Protein AF-K2BBX0-F1 (afdb_monomer)

Mean predicted aligned error: 6.24 Å

Solvent-accessible surface area (backbone atoms only — not comparable to full-atom values): 7833 Å² total; per-residue (Å²): 140,84,58,55,90,45,33,71,73,39,64,83,57,74,28,40,65,48,81,42,72,44,52,68,73,42,95,39,39,56,61,24,49,56,32,44,59,75,15,49,71,32,81,96,73,51,47,75,46,78,45,60,67,46,52,83,41,69,59,58,52,54,49,72,69,35,91,86,54,83,86,83,87,71,35,58,70,79,49,45,95,81,47,59,67,70,54,55,52,50,51,43,74,74,28,55,89,35,70,65,22,40,24,75,41,50,47,37,70,60,79,83,56,95,83,54,97,68,46,73,57,62,52,62,74,68,61,130

Secondary structure (DSSP, 8-state):
---TT-GGGGSS--BSEEEEESGGG-TTHHHHHHHHHHHB-SSSS-EEEEE----S-HHHHHHHHSTT-------GGGGGGGS-HHHHHHHHHHHTTSHHHHHHTT-------TT-SS-HHHHHHT--

Radius of gyration: 17.96 Å; Cα contacts (8 Å, |Δi|>4): 142; chains: 1; bounding box: 51×32×44 Å

Foldseek 3Di:
DDALQCLCVLPPAADLEEEAEALVPRPNSVSNVVSVVVRNDDDDHRYYHYHHLAEQDPVVVVLVPDPPHDDDFDFQVNCVVVDDPVVVVVCCVVCNLHPCCCRRGVSDYDNDDDPDPDDPSNVVVVDD

Nearest PDB structures (foldseek):
  3cpe-assembly1_A  TM=7.284E-01  e=2.919E-03  Tequatrovirus T4
  2o0k-assembly1_A  TM=6.325E-01  e=7.170E-03  Tequatrovirus T4
  1hmp-assembly1_B-2  TM=2.944E-01  e=2.035E+00  Homo sapiens
  4joq-assembly1_B  TM=2.546E-01  e=2.314E+00  Cereibacter sphaeroides ATCC 17025
  3ua3-assembly1_B  TM=3.259E-01  e=8.908E+00  Caenorhabditis elegans

pLDDT: mean 90.41, std 9.85, range [47.88, 97.94]

Structure (mmCIF, N/CA/C/O backbone):
data_AF-K2BBX0-F1
#
_entry.id   AF-K2BBX0-F1
#
loop_
_atom_site.group_PDB
_atom_site.id
_atom_site.type_symbol
_atom_site.label_atom_id
_atom_site.label_alt_id
_atom_site.label_comp_id
_atom_site.label_asym_id
_atom_site.label_entity_id
_atom_site.label_seq_id
_atom_site.pdbx_PDB_ins_code
_atom_site.Cartn_x
_atom_site.Cartn_y
_atom_site.Cartn_z
_atom_site.occupancy
_atom_site.B_iso_or_equiv
_atom_site.auth_seq_id
_atom_site.auth_comp_id
_atom_site.auth_asym_id
_atom_site.auth_atom_id
_atom_site.pdbx_PDB_model_num
ATOM 1 N N . MET A 1 1 ? 17.642 0.415 -1.419 1.00 73.06 1 MET A N 1
ATOM 2 C CA . MET A 1 1 ? 16.447 0.986 -0.759 1.00 73.06 1 MET A CA 1
ATOM 3 C C . MET A 1 1 ? 16.282 2.418 -1.255 1.00 73.06 1 MET A C 1
ATOM 5 O O . MET A 1 1 ? 17.257 3.157 -1.208 1.00 73.06 1 MET A O 1
ATOM 9 N N . PHE A 1 2 ? 15.110 2.777 -1.786 1.00 84.06 2 PHE A N 1
ATOM 10 C CA . PHE A 1 2 ? 14.798 4.110 -2.327 1.00 84.06 2 PHE A CA 1
ATOM 11 C C . PHE A 1 2 ? 13.649 4.732 -1.532 1.00 84.06 2 PHE A C 1
ATOM 13 O O . PHE A 1 2 ? 12.814 4.008 -0.998 1.00 84.06 2 PHE A O 1
ATOM 20 N N . SER A 1 3 ? 13.606 6.063 -1.445 1.00 83.06 3 SER A N 1
ATOM 21 C CA . SER A 1 3 ? 12.559 6.777 -0.706 1.00 83.06 3 SER A CA 1
ATOM 22 C C . SER A 1 3 ? 11.543 7.405 -1.651 1.00 83.06 3 SER A C 1
ATOM 24 O O . SER A 1 3 ? 11.904 8.186 -2.534 1.00 83.06 3 SER A O 1
ATOM 26 N N . ALA A 1 4 ? 10.260 7.162 -1.386 1.00 79.19 4 ALA A N 1
ATOM 27 C CA . ALA A 1 4 ? 9.141 7.772 -2.104 1.00 79.19 4 ALA A CA 1
ATOM 28 C C . ALA A 1 4 ? 9.073 9.309 -1.981 1.00 79.19 4 ALA A C 1
ATOM 30 O O . ALA A 1 4 ? 8.386 9.975 -2.755 1.00 79.19 4 ALA A O 1
ATOM 31 N N . HIS A 1 5 ? 9.811 9.902 -1.036 1.00 80.62 5 HIS A N 1
ATOM 32 C CA . HIS A 1 5 ? 9.898 11.357 -0.867 1.00 80.62 5 HIS A CA 1
ATOM 33 C C . HIS A 1 5 ? 10.655 12.041 -2.013 1.00 80.62 5 HIS A C 1
ATOM 35 O O . HIS A 1 5 ? 10.391 13.212 -2.326 1.00 80.62 5 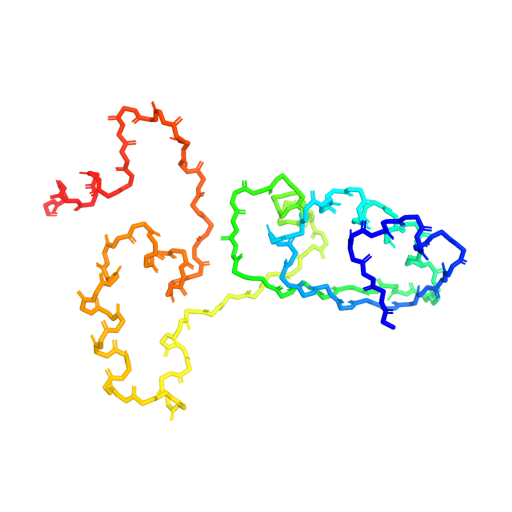HIS A O 1
ATOM 41 N N . ASN A 1 6 ? 11.567 11.305 -2.660 1.00 88.12 6 ASN A N 1
ATOM 42 C CA . ASN A 1 6 ? 12.341 11.766 -3.804 1.00 88.12 6 ASN A CA 1
ATOM 43 C C . ASN A 1 6 ? 12.119 10.859 -5.031 1.00 88.12 6 ASN A C 1
ATOM 45 O O . ASN A 1 6 ? 12.993 10.053 -5.360 1.00 88.12 6 ASN A O 1
ATOM 49 N N . PRO A 1 7 ? 10.995 11.021 -5.759 1.00 87.88 7 PRO A N 1
ATOM 50 C CA . PRO A 1 7 ? 10.717 10.260 -6.979 1.00 87.88 7 PRO A CA 1
ATOM 51 C C . PRO A 1 7 ? 11.830 10.339 -8.029 1.00 87.88 7 PRO A C 1
ATOM 53 O O . PRO A 1 7 ? 12.057 9.388 -8.767 1.00 87.88 7 PRO A O 1
ATOM 56 N N . ALA A 1 8 ? 12.562 11.457 -8.090 1.00 88.50 8 ALA A N 1
ATOM 57 C CA . ALA A 1 8 ? 13.642 11.632 -9.056 1.00 88.50 8 ALA A CA 1
ATOM 58 C C . ALA A 1 8 ? 14.812 10.665 -8.818 1.00 88.50 8 ALA A C 1
ATOM 60 O O . ALA A 1 8 ? 15.530 10.359 -9.762 1.00 88.50 8 ALA A O 1
ATOM 61 N N . SER A 1 9 ? 14.980 10.141 -7.599 1.00 89.56 9 SER A N 1
ATOM 62 C CA . SER A 1 9 ? 16.013 9.138 -7.301 1.00 89.56 9 SER A CA 1
ATOM 63 C C . SER A 1 9 ? 15.796 7.798 -8.015 1.00 89.56 9 SER A C 1
ATOM 65 O O . SER A 1 9 ? 16.747 7.039 -8.176 1.00 89.56 9 SER A O 1
ATOM 67 N N . LEU A 1 10 ? 14.573 7.526 -8.486 1.00 91.12 10 LEU A N 1
ATOM 68 C CA . LEU A 1 10 ? 14.248 6.350 -9.298 1.00 91.12 10 LEU A CA 1
ATOM 69 C C . LEU A 1 10 ? 14.611 6.538 -10.780 1.00 91.12 10 LEU A C 1
ATOM 71 O O . LEU A 1 10 ? 14.526 5.594 -11.561 1.00 91.12 10 LEU A O 1
ATOM 75 N N . ARG A 1 11 ? 15.056 7.736 -11.189 1.00 89.94 11 ARG A N 1
ATOM 76 C CA . ARG A 1 11 ? 15.551 7.977 -12.548 1.00 89.94 11 ARG A CA 1
ATOM 77 C C . ARG A 1 11 ? 16.977 7.467 -12.684 1.00 89.94 11 ARG A C 1
ATOM 79 O O . ARG A 1 11 ? 17.884 7.984 -12.041 1.00 89.94 11 ARG A O 1
ATOM 86 N N . GLY A 1 12 ? 17.175 6.487 -13.560 1.00 91.25 12 GLY A N 1
ATOM 87 C CA . GLY A 1 12 ? 18.488 5.901 -13.843 1.00 91.25 12 GLY A CA 1
ATOM 88 C C . GLY A 1 12 ? 18.575 4.435 -13.427 1.00 91.25 12 GLY A C 1
ATOM 89 O O . GLY A 1 12 ? 18.851 3.610 -14.302 1.00 91.25 12 GLY A O 1
ATOM 90 N N . PRO A 1 13 ? 18.289 4.090 -12.155 1.00 91.88 13 PRO A N 1
ATOM 91 C CA . PRO A 1 13 ? 18.204 2.704 -11.719 1.00 91.88 13 PRO A CA 1
ATOM 92 C C . PRO A 1 13 ? 17.232 1.870 -12.557 1.00 91.88 13 PRO A C 1
ATOM 94 O O . PRO A 1 13 ? 16.297 2.385 -13.176 1.00 91.88 13 PRO A O 1
ATOM 97 N N . GLN A 1 14 ? 17.486 0.567 -12.583 1.00 95.44 14 GLN A N 1
ATOM 98 C CA . GLN A 1 14 ? 16.675 -0.415 -13.286 1.00 95.44 14 GLN A CA 1
ATOM 99 C C . GLN A 1 14 ? 16.500 -1.631 -12.381 1.00 95.44 14 GLN A C 1
ATOM 101 O O . GLN A 1 14 ? 17.461 -2.054 -11.737 1.00 95.44 14 GLN A O 1
ATOM 106 N N . PHE A 1 15 ? 15.290 -2.175 -12.335 1.00 95.69 15 PHE A N 1
ATOM 107 C CA . PHE A 1 15 ? 14.931 -3.290 -11.466 1.00 95.69 15 PHE A CA 1
ATOM 108 C C . PHE A 1 15 ? 14.132 -4.337 -12.237 1.00 95.69 15 PHE A C 1
ATOM 110 O O . PHE A 1 15 ? 13.445 -4.027 -13.214 1.00 95.69 15 PHE A O 1
ATOM 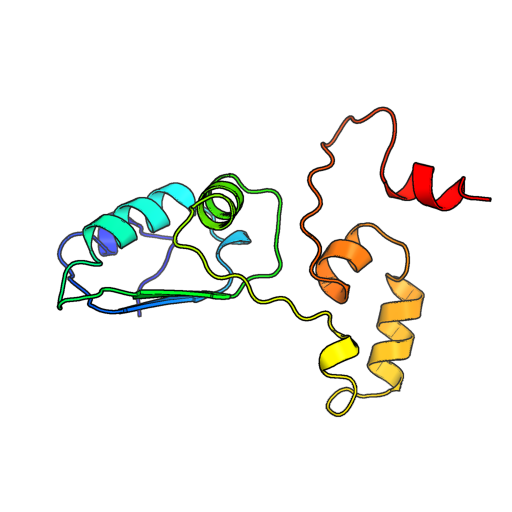117 N N . ASP A 1 16 ? 14.227 -5.574 -11.778 1.00 96.44 16 ASP A N 1
ATOM 118 C CA . ASP A 1 16 ? 13.351 -6.693 -12.119 1.00 96.44 16 ASP A CA 1
ATOM 119 C C . ASP A 1 16 ? 12.248 -6.877 -11.063 1.00 96.44 16 ASP A C 1
ATOM 121 O O . ASP A 1 16 ? 11.173 -7.387 -11.369 1.00 96.44 16 ASP A O 1
ATOM 125 N N . ALA A 1 17 ? 12.471 -6.418 -9.827 1.00 96.81 17 ALA A N 1
ATOM 126 C CA . ALA A 1 17 ? 11.478 -6.466 -8.766 1.00 96.81 17 ALA A CA 1
ATOM 127 C C . ALA A 1 17 ? 11.456 -5.227 -7.858 1.00 96.81 17 ALA A C 1
ATOM 129 O O . ALA A 1 17 ? 12.472 -4.563 -7.645 1.00 96.81 17 ALA A O 1
ATOM 130 N N . ALA A 1 18 ? 10.292 -4.949 -7.263 1.00 96.81 18 ALA A N 1
ATOM 131 C CA . ALA A 1 18 ? 10.128 -3.915 -6.243 1.00 96.81 18 ALA A CA 1
ATOM 132 C C . ALA A 1 18 ? 9.188 -4.338 -5.105 1.00 96.81 18 ALA A C 1
ATOM 134 O O . ALA A 1 18 ? 8.144 -4.945 -5.332 1.00 96.81 18 ALA A O 1
ATOM 135 N N . TRP A 1 19 ? 9.534 -3.953 -3.876 1.00 97.44 19 TRP A N 1
ATOM 136 C CA . TRP A 1 19 ? 8.620 -3.971 -2.734 1.00 97.44 19 TRP A CA 1
ATOM 137 C C . TRP A 1 19 ? 8.285 -2.532 -2.360 1.00 97.44 19 TRP A C 1
ATOM 139 O O . TRP A 1 19 ? 9.171 -1.720 -2.091 1.00 97.44 19 TRP A O 1
ATOM 149 N N . VAL A 1 20 ? 6.995 -2.228 -2.352 1.00 96.88 20 VAL A N 1
ATOM 150 C CA . VAL A 1 20 ? 6.411 -0.921 -2.081 1.00 96.88 20 VAL A CA 1
ATOM 151 C C . VAL A 1 20 ? 5.624 -1.011 -0.779 1.00 96.88 20 VAL A C 1
ATOM 153 O O . VAL A 1 20 ? 4.511 -1.530 -0.751 1.00 96.88 20 VAL A O 1
ATOM 156 N N . ASP A 1 21 ? 6.221 -0.527 0.305 1.00 96.75 21 ASP A N 1
ATOM 157 C CA . ASP A 1 21 ? 5.599 -0.566 1.625 1.00 96.75 21 ASP A CA 1
ATOM 158 C C . ASP A 1 21 ? 4.870 0.742 1.947 1.00 96.75 21 ASP A C 1
ATOM 160 O O . ASP A 1 21 ? 5.366 1.838 1.664 1.00 96.75 21 ASP A O 1
ATOM 164 N N . GLU A 1 22 ? 3.682 0.612 2.530 1.00 95.50 22 GLU A N 1
ATOM 165 C CA . GLU A 1 22 ? 2.807 1.695 2.979 1.00 95.50 22 GLU A CA 1
ATOM 166 C C . GLU A 1 22 ? 2.501 2.725 1.879 1.00 95.50 22 GLU A C 1
ATOM 168 O O . GLU A 1 22 ? 2.492 3.934 2.123 1.00 95.50 22 GLU A O 1
ATOM 173 N N . LEU A 1 23 ? 2.246 2.251 0.649 1.00 96.19 23 LEU A N 1
ATOM 174 C CA . LEU A 1 23 ? 2.011 3.095 -0.535 1.00 96.19 23 LEU A CA 1
ATOM 175 C C . LEU A 1 23 ? 0.981 4.202 -0.274 1.00 96.19 23 LEU A C 1
ATOM 177 O O . LEU A 1 23 ? 1.168 5.339 -0.710 1.00 96.19 23 LEU A O 1
ATOM 181 N N . ALA A 1 24 ? -0.096 3.885 0.450 1.00 93.81 24 ALA A N 1
ATOM 182 C CA . ALA A 1 24 ? -1.164 4.836 0.729 1.00 93.81 24 ALA A CA 1
ATOM 183 C C . ALA A 1 24 ? -0.712 6.033 1.588 1.00 93.81 24 ALA A C 1
ATOM 185 O O . ALA A 1 24 ? -1.348 7.083 1.552 1.00 93.81 24 ALA A O 1
ATOM 186 N N . LYS A 1 25 ? 0.403 5.909 2.321 1.00 93.25 25 LYS A N 1
ATOM 187 C CA . LYS A 1 25 ? 0.976 6.969 3.168 1.00 93.25 25 LYS A CA 1
ATOM 188 C C . LYS A 1 25 ? 2.014 7.827 2.437 1.00 93.25 25 LYS A C 1
ATOM 190 O O . LYS A 1 25 ? 2.572 8.753 3.026 1.00 93.25 25 LYS A O 1
ATOM 195 N N . TRP A 1 26 ? 2.325 7.533 1.173 1.00 94.12 26 TRP A N 1
ATOM 196 C CA . TRP A 1 26 ? 3.375 8.246 0.450 1.00 94.12 26 TRP A CA 1
ATOM 197 C C . TRP A 1 26 ? 2.929 9.671 0.080 1.00 94.12 26 TRP A C 1
ATOM 199 O O . TRP A 1 26 ? 1.935 9.845 -0.623 1.00 94.12 26 TRP A O 1
ATOM 209 N N . PRO A 1 27 ? 3.700 10.720 0.424 1.00 89.50 27 PRO A N 1
ATOM 210 C CA . PRO A 1 27 ? 3.298 12.108 0.163 1.00 89.50 27 PRO A CA 1
ATOM 211 C C . PRO A 1 27 ? 3.276 12.468 -1.331 1.00 89.50 27 PRO A C 1
ATOM 213 O O . PRO A 1 27 ? 2.646 13.440 -1.736 1.00 89.50 27 PRO A O 1
ATOM 216 N N . LYS A 1 28 ? 4.007 11.714 -2.160 1.00 92.44 28 LYS A N 1
ATOM 217 C CA . LYS A 1 28 ? 4.093 11.883 -3.619 1.00 92.44 28 LYS A CA 1
ATOM 218 C C . LYS A 1 28 ? 3.826 10.553 -4.326 1.00 92.44 28 LYS A C 1
ATOM 220 O O . LYS A 1 28 ? 4.558 10.204 -5.251 1.00 92.44 28 LYS A O 1
ATOM 225 N N . ALA A 1 29 ? 2.828 9.810 -3.843 1.00 94.19 29 ALA A N 1
ATOM 226 C CA . ALA A 1 29 ? 2.589 8.417 -4.212 1.00 94.19 29 ALA A CA 1
ATOM 227 C C . ALA A 1 29 ? 2.528 8.200 -5.732 1.00 94.19 29 ALA A C 1
ATOM 229 O O . ALA A 1 29 ? 3.320 7.424 -6.251 1.00 94.19 29 ALA A O 1
ATOM 230 N N . GLU A 1 30 ? 1.690 8.959 -6.445 1.00 94.50 30 GLU A N 1
ATOM 231 C CA . GLU A 1 30 ? 1.556 8.880 -7.911 1.00 94.50 30 GLU A CA 1
ATOM 232 C C . GLU A 1 30 ? 2.891 9.109 -8.628 1.00 94.50 30 GLU A C 1
ATOM 234 O O . GLU A 1 30 ? 3.346 8.274 -9.399 1.00 94.50 30 GLU A O 1
ATOM 239 N N . LYS A 1 31 ? 3.596 10.200 -8.300 1.00 95.62 31 LYS A N 1
ATOM 240 C CA . LYS A 1 31 ? 4.880 10.517 -8.944 1.00 95.62 31 LYS A CA 1
ATOM 241 C C . LYS A 1 31 ? 5.944 9.458 -8.667 1.00 95.62 31 LYS A C 1
ATOM 243 O O . LYS A 1 31 ? 6.744 9.164 -9.548 1.00 95.62 31 LYS A O 1
ATOM 248 N N . ALA A 1 32 ? 6.016 8.944 -7.440 1.00 95.69 32 ALA A N 1
ATOM 249 C CA . ALA A 1 32 ? 6.959 7.8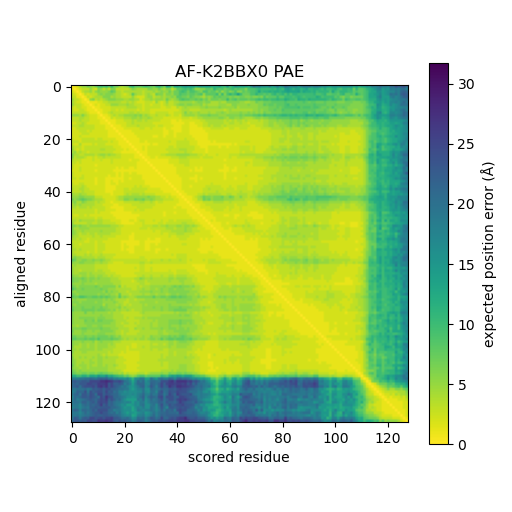85 -7.086 1.00 95.69 32 ALA A CA 1
ATOM 250 C C . ALA A 1 32 ? 6.618 6.581 -7.818 1.00 95.69 32 ALA A C 1
ATOM 252 O O . ALA A 1 32 ? 7.519 5.931 -8.343 1.00 95.69 32 ALA A O 1
ATOM 253 N N . TRP A 1 33 ? 5.330 6.253 -7.896 1.00 96.25 33 TRP A N 1
ATOM 254 C CA . TRP A 1 33 ? 4.813 5.096 -8.609 1.00 96.25 33 TRP A CA 1
ATOM 255 C C . TRP A 1 33 ? 5.130 5.156 -10.103 1.00 96.25 33 TRP A C 1
ATOM 257 O O . TRP A 1 33 ? 5.752 4.238 -10.622 1.00 96.25 33 TRP A O 1
ATOM 267 N N . ASP A 1 34 ? 4.836 6.267 -10.777 1.00 95.50 34 ASP A N 1
ATOM 268 C CA . ASP A 1 34 ? 5.126 6.431 -12.206 1.00 95.50 34 ASP A CA 1
ATOM 269 C C . ASP A 1 34 ? 6.617 6.257 -12.514 1.00 95.50 34 ASP A C 1
ATOM 271 O O . ASP A 1 34 ? 6.998 5.583 -13.470 1.00 95.50 34 ASP A O 1
ATOM 275 N N . GLN A 1 35 ? 7.491 6.847 -11.689 1.00 95.75 35 GLN A N 1
ATOM 276 C CA . GLN A 1 35 ? 8.936 6.678 -11.861 1.00 95.75 35 GLN A CA 1
ATOM 277 C C . GLN A 1 35 ? 9.379 5.233 -11.613 1.00 95.75 35 GLN A C 1
ATOM 279 O O . GLN A 1 35 ? 10.274 4.756 -12.311 1.00 95.75 35 GLN A O 1
ATOM 284 N N . LEU A 1 36 ? 8.747 4.526 -10.673 1.00 96.06 36 LEU A N 1
ATOM 285 C CA . LEU A 1 36 ? 9.000 3.106 -10.446 1.00 96.06 36 LEU A CA 1
ATOM 286 C C . LEU A 1 36 ? 8.617 2.265 -11.672 1.00 96.06 36 LEU A C 1
ATOM 288 O O . LEU A 1 36 ? 9.407 1.407 -12.065 1.00 96.06 36 LEU A O 1
ATOM 292 N N . GLN A 1 37 ? 7.498 2.568 -12.339 1.00 95.19 37 GLN A N 1
ATOM 293 C CA . GLN A 1 37 ? 7.093 1.864 -13.564 1.00 95.19 37 GLN A CA 1
ATOM 294 C C . GLN A 1 37 ? 8.114 2.027 -14.694 1.00 95.19 37 GLN A C 1
ATOM 296 O O . GLN A 1 37 ? 8.366 1.085 -15.439 1.00 95.19 37 GLN A O 1
ATOM 301 N N . PHE A 1 38 ? 8.762 3.191 -14.804 1.00 94.88 38 PHE A N 1
ATOM 302 C CA . PHE A 1 38 ? 9.849 3.383 -15.771 1.00 94.88 38 PHE A CA 1
ATOM 303 C C . PHE A 1 38 ? 11.152 2.662 -15.383 1.00 94.88 38 PHE A C 1
ATOM 305 O O . PHE A 1 38 ? 11.990 2.406 -16.254 1.00 94.88 38 PHE A O 1
ATOM 312 N N . ALA A 1 39 ? 11.344 2.360 -14.097 1.00 95.25 39 ALA A N 1
ATOM 313 C CA . ALA A 1 39 ? 12.524 1.672 -13.580 1.00 95.25 39 ALA A CA 1
ATOM 314 C C . ALA A 1 39 ? 12.380 0.136 -13.587 1.00 95.25 39 ALA A C 1
ATOM 316 O O . ALA A 1 39 ? 13.390 -0.557 -13.705 1.00 95.25 39 ALA A O 1
ATOM 317 N N . LEU A 1 40 ? 11.160 -0.407 -13.501 1.00 94.62 40 LEU A N 1
ATOM 318 C CA . LEU A 1 40 ? 10.870 -1.848 -13.555 1.00 94.62 40 LEU A CA 1
ATOM 319 C C . LEU A 1 40 ? 10.885 -2.375 -14.997 1.00 94.62 40 LEU A C 1
ATOM 321 O O . LEU A 1 40 ? 9.858 -2.442 -15.668 1.00 94.62 40 LEU A O 1
ATOM 325 N N . ARG A 1 41 ? 12.072 -2.729 -15.494 1.00 95.19 41 ARG A N 1
ATOM 326 C CA . ARG A 1 41 ? 12.284 -3.093 -16.909 1.00 95.19 41 ARG A CA 1
ATOM 327 C C . ARG A 1 41 ? 13.378 -4.131 -17.155 1.00 95.19 41 ARG A C 1
ATOM 329 O O . ARG A 1 41 ? 13.808 -4.291 -18.295 1.00 95.19 41 ARG A O 1
ATOM 336 N N . LEU A 1 42 ? 13.876 -4.783 -16.107 1.00 96.31 42 LEU A N 1
ATOM 337 C CA . LEU A 1 42 ? 14.850 -5.867 -16.236 1.00 96.31 42 LEU A CA 1
ATOM 338 C C . LEU A 1 42 ? 14.165 -7.233 -16.167 1.00 96.31 42 LEU A C 1
ATOM 340 O O . LEU A 1 42 ? 13.222 -7.424 -15.405 1.00 96.31 42 LEU A O 1
ATOM 344 N N . GLY A 1 43 ? 14.694 -8.195 -16.923 1.00 95.56 43 GLY A N 1
ATOM 345 C CA . GLY A 1 43 ? 14.181 -9.564 -16.962 1.00 95.56 43 GLY A CA 1
ATOM 346 C C . GLY A 1 43 ? 12.936 -9.734 -17.837 1.00 95.56 43 GLY A C 1
ATOM 347 O O . GLY A 1 43 ? 12.466 -8.801 -18.484 1.00 95.56 43 GLY A O 1
ATOM 348 N N . GLU A 1 44 ? 12.418 -10.962 -17.877 1.00 96.25 44 GLU A N 1
ATOM 349 C CA . GLU A 1 44 ? 11.284 -11.335 -18.738 1.00 96.25 44 GLU A CA 1
ATOM 350 C C . GLU A 1 44 ? 9.922 -10.971 -18.135 1.00 96.25 44 GLU A C 1
ATOM 352 O O . GLU A 1 44 ? 8.944 -10.798 -18.858 1.00 96.25 44 GLU A O 1
ATOM 357 N N . ASN A 1 45 ? 9.843 -10.874 -16.806 1.00 95.19 45 ASN A N 1
ATOM 358 C CA . ASN A 1 45 ? 8.595 -10.622 -16.091 1.00 95.19 45 ASN A CA 1
ATOM 359 C C . ASN A 1 45 ? 8.846 -9.771 -14.835 1.00 95.19 45 ASN A C 1
ATOM 361 O O . ASN A 1 45 ? 8.868 -10.328 -13.732 1.00 95.19 45 ASN A O 1
ATOM 365 N N . PRO A 1 46 ? 9.074 -8.450 -14.981 1.00 96.06 46 PRO A N 1
ATOM 366 C CA . PRO A 1 46 ? 9.258 -7.563 -13.843 1.00 96.06 46 PRO A CA 1
ATOM 367 C C . PRO A 1 46 ? 8.033 -7.576 -12.922 1.00 96.06 46 PRO A C 1
ATOM 369 O O . PRO A 1 46 ? 6.896 -7.512 -13.394 1.00 96.06 46 PRO A O 1
ATOM 372 N N . ARG A 1 47 ? 8.239 -7.649 -11.603 1.00 95.94 47 ARG A N 1
ATOM 373 C CA . ARG A 1 47 ? 7.142 -7.747 -10.623 1.00 95.94 47 ARG A CA 1
ATOM 374 C C . ARG A 1 47 ? 7.257 -6.740 -9.500 1.00 95.94 47 ARG A C 1
ATOM 376 O O . ARG A 1 47 ? 8.333 -6.290 -9.133 1.00 95.94 47 ARG A O 1
ATOM 383 N N . GLN A 1 48 ? 6.125 -6.436 -8.892 1.00 96.62 48 GLN A N 1
ATOM 384 C CA . GLN A 1 48 ? 6.081 -5.563 -7.735 1.00 96.62 48 GLN A CA 1
ATOM 385 C C . GLN A 1 48 ? 5.071 -6.055 -6.714 1.00 96.62 48 GLN A C 1
ATOM 387 O O . GLN A 1 48 ? 4.033 -6.614 -7.068 1.00 96.62 48 GLN A O 1
ATOM 392 N N . VAL A 1 49 ? 5.398 -5.843 -5.446 1.00 97.94 49 VAL A N 1
ATOM 393 C CA . VAL A 1 49 ? 4.556 -6.173 -4.300 1.00 97.94 49 VAL A CA 1
ATOM 394 C C . VAL A 1 49 ? 4.242 -4.884 -3.566 1.00 97.94 49 VAL A C 1
ATOM 396 O O . VAL A 1 49 ? 5.152 -4.118 -3.255 1.00 97.94 49 VAL A O 1
ATOM 399 N N . VAL A 1 50 ? 2.960 -4.652 -3.296 1.00 97.75 50 VAL A N 1
ATOM 400 C CA . VAL A 1 50 ? 2.490 -3.513 -2.507 1.00 97.75 50 VAL A CA 1
ATOM 401 C C . VAL A 1 50 ? 1.920 -4.036 -1.197 1.00 97.75 50 VAL A C 1
ATOM 403 O O . VAL A 1 50 ? 1.015 -4.868 -1.211 1.00 97.75 50 VAL A O 1
ATOM 406 N N . THR A 1 51 ? 2.422 -3.530 -0.076 1.00 97.06 51 THR A N 1
ATOM 407 C CA . THR A 1 51 ? 1.869 -3.770 1.262 1.00 97.06 51 THR A CA 1
ATOM 408 C C . THR A 1 51 ? 1.340 -2.451 1.801 1.00 97.06 51 THR A C 1
ATOM 410 O O . THR A 1 51 ? 2.057 -1.459 1.813 1.00 97.06 51 THR A O 1
ATOM 413 N N . THR A 1 52 ? 0.065 -2.380 2.180 1.00 96.31 52 THR A N 1
ATOM 414 C CA . THR A 1 52 ? -0.524 -1.138 2.704 1.00 96.31 52 THR A CA 1
ATOM 415 C C . THR A 1 52 ? -1.815 -1.431 3.452 1.00 96.31 52 THR A C 1
ATOM 417 O O . THR A 1 52 ? -2.579 -2.307 3.044 1.00 96.31 52 THR A O 1
ATOM 420 N N . THR A 1 53 ? -2.116 -0.634 4.477 1.00 95.31 53 THR A N 1
ATOM 421 C CA . THR A 1 53 ? -3.515 -0.435 4.872 1.00 95.31 53 THR A CA 1
ATOM 422 C C . THR A 1 53 ? -4.176 0.401 3.772 1.00 95.31 53 THR A C 1
ATOM 424 O O . THR A 1 53 ? -3.630 1.455 3.418 1.00 95.31 53 THR A O 1
ATOM 427 N N . PRO A 1 54 ? -5.279 -0.053 3.152 1.00 93.19 54 PRO A N 1
ATOM 428 C CA . PRO A 1 54 ? -5.856 0.656 2.021 1.00 93.19 54 PRO A CA 1
ATOM 429 C C . PRO A 1 54 ? -6.466 1.987 2.462 1.00 93.19 54 PRO A C 1
ATOM 431 O O . PRO A 1 54 ? -7.213 2.051 3.432 1.00 93.19 54 PRO A O 1
ATOM 434 N N . GLN A 1 55 ? -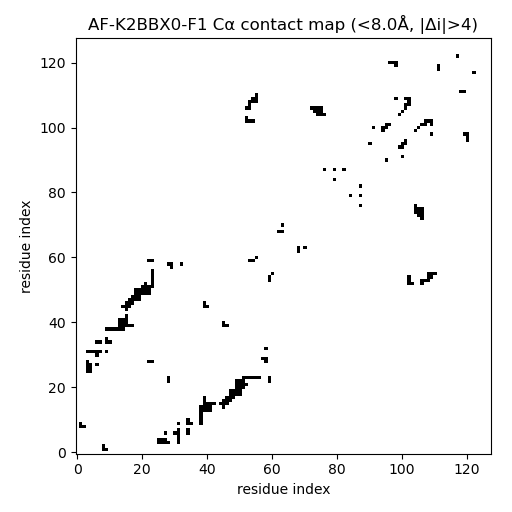6.167 3.048 1.716 1.00 92.56 55 GLN A N 1
ATOM 435 C CA . GLN A 1 55 ? -6.809 4.355 1.864 1.00 92.56 55 GLN A CA 1
ATOM 436 C C . GLN A 1 55 ? -7.324 4.828 0.510 1.00 92.56 55 GLN A C 1
ATOM 438 O O . GLN A 1 55 ? -6.874 4.367 -0.541 1.00 92.56 55 GLN A O 1
ATOM 443 N N . ASN A 1 56 ? -8.251 5.781 0.540 1.00 91.25 56 ASN A N 1
ATOM 444 C CA . ASN A 1 56 ? -8.855 6.384 -0.642 1.00 91.25 56 ASN A CA 1
ATOM 445 C C . ASN A 1 56 ? -7.864 7.307 -1.383 1.00 91.25 56 ASN A C 1
ATOM 447 O O . ASN A 1 56 ? -7.994 8.528 -1.362 1.00 91.25 56 ASN A O 1
ATOM 451 N N . VAL A 1 57 ? -6.852 6.718 -2.023 1.00 93.12 57 VAL A N 1
ATOM 452 C CA . VAL A 1 57 ? -5.853 7.413 -2.846 1.00 93.12 57 VAL A CA 1
ATOM 453 C C . VAL A 1 57 ? -5.902 6.893 -4.280 1.00 93.12 57 VAL A C 1
ATOM 455 O O . VAL A 1 57 ? -6.050 5.690 -4.505 1.00 93.12 57 VAL A O 1
ATOM 458 N N . ALA A 1 58 ? -5.776 7.795 -5.257 1.00 93.56 58 ALA A N 1
ATOM 459 C CA . ALA A 1 58 ? -5.960 7.469 -6.672 1.00 93.56 58 ALA A CA 1
ATOM 460 C C . ALA A 1 58 ? -5.008 6.359 -7.145 1.00 93.56 58 ALA A C 1
ATOM 462 O O . ALA A 1 58 ? -5.468 5.359 -7.687 1.00 93.56 58 ALA A O 1
ATOM 463 N N . VAL A 1 59 ? -3.715 6.458 -6.810 1.00 96.19 59 VAL A N 1
ATOM 464 C CA . VAL A 1 59 ? -2.713 5.445 -7.185 1.00 96.19 59 VAL A CA 1
ATOM 465 C C . VAL A 1 59 ? -3.086 4.030 -6.729 1.00 96.19 59 VAL A C 1
ATOM 467 O O . VAL A 1 59 ? -2.934 3.080 -7.490 1.00 96.19 59 VAL A O 1
ATOM 470 N N . LEU A 1 60 ? -3.623 3.866 -5.513 1.00 96.19 60 LEU A N 1
ATOM 471 C CA . LEU A 1 60 ? -4.021 2.550 -5.013 1.00 96.19 60 LEU A CA 1
ATOM 472 C C . LEU A 1 60 ? -5.241 2.033 -5.775 1.00 96.19 60 LEU A C 1
ATOM 474 O O . LEU A 1 60 ? -5.285 0.860 -6.134 1.00 96.19 60 LEU A O 1
ATOM 478 N N . LYS A 1 61 ? -6.211 2.903 -6.069 1.00 94.94 61 LYS A N 1
ATOM 479 C CA . LYS A 1 61 ? -7.380 2.532 -6.875 1.00 94.94 61 LYS A CA 1
ATOM 480 C C . LYS A 1 61 ? -6.985 2.089 -8.275 1.00 94.94 61 LYS A C 1
ATOM 482 O O . LYS A 1 61 ? -7.530 1.103 -8.762 1.00 94.94 61 LYS A O 1
ATOM 487 N N . ASP A 1 62 ? -6.042 2.779 -8.901 1.00 95.94 62 ASP A N 1
ATOM 488 C CA . ASP A 1 62 ? -5.570 2.438 -10.242 1.00 95.94 62 ASP A CA 1
ATOM 489 C C . ASP A 1 62 ? -4.827 1.100 -10.248 1.00 95.94 62 ASP A C 1
ATOM 491 O O . ASP A 1 62 ? -5.048 0.275 -11.135 1.00 95.94 62 ASP A O 1
ATOM 495 N N . ILE A 1 63 ? -4.022 0.828 -9.215 1.00 96.44 63 ILE A N 1
ATOM 496 C CA . ILE A 1 63 ? -3.387 -0.481 -9.018 1.00 96.44 63 ILE A CA 1
ATOM 497 C C . ILE A 1 63 ? -4.443 -1.574 -8.869 1.00 96.44 63 ILE A C 1
ATOM 499 O O . ILE A 1 63 ? -4.368 -2.580 -9.567 1.00 96.44 63 ILE A O 1
ATOM 503 N N . LEU A 1 64 ? -5.434 -1.387 -7.997 1.00 95.81 64 LEU A N 1
ATOM 504 C CA . LEU A 1 64 ? -6.480 -2.385 -7.749 1.00 95.81 64 LEU A CA 1
ATOM 505 C C . LEU A 1 64 ? -7.371 -2.634 -8.976 1.00 95.81 64 LEU A C 1
ATOM 507 O O . LEU A 1 64 ? -7.868 -3.742 -9.148 1.00 95.81 64 LEU A O 1
ATOM 511 N N . LYS A 1 65 ? -7.562 -1.628 -9.839 1.00 96.12 65 LYS A N 1
ATOM 512 C CA . LYS A 1 65 ? -8.321 -1.748 -11.096 1.00 96.12 65 LYS A CA 1
ATOM 513 C C . LYS A 1 65 ? -7.519 -2.365 -12.240 1.00 96.12 65 LYS A C 1
ATOM 515 O O . LYS A 1 65 ? -8.114 -2.742 -13.250 1.00 96.12 65 LYS A O 1
ATOM 520 N N . ASN A 1 66 ? -6.195 -2.442 -12.129 1.00 96.25 66 ASN A N 1
ATOM 521 C CA . ASN A 1 66 ? -5.364 -3.000 -13.185 1.00 96.25 66 ASN A CA 1
ATOM 522 C C . ASN A 1 66 ? -5.621 -4.519 -13.315 1.00 96.25 66 ASN A C 1
ATOM 524 O O . ASN A 1 66 ? -5.435 -5.240 -12.334 1.00 96.25 66 ASN A O 1
ATOM 528 N N . PRO A 1 67 ? -5.986 -5.034 -14.508 1.00 96.38 67 PRO A N 1
ATOM 529 C CA . PRO A 1 67 ? -6.266 -6.458 -14.713 1.00 96.38 67 PRO A CA 1
ATOM 530 C C . PRO A 1 67 ? -5.118 -7.407 -14.351 1.00 96.38 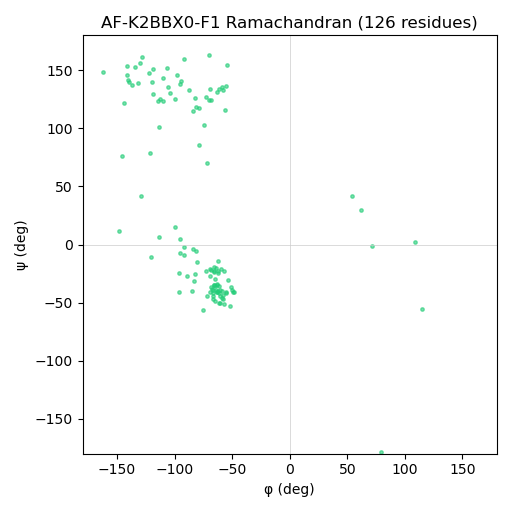67 PRO A C 1
ATOM 532 O O . PRO A 1 67 ? -5.361 -8.583 -14.096 1.00 96.38 67 PRO A O 1
ATOM 535 N N . SER A 1 68 ? -3.869 -6.928 -14.344 1.00 95.19 68 SER A N 1
ATOM 536 C CA . SER A 1 68 ? -2.709 -7.740 -13.956 1.00 95.19 68 SER A CA 1
ATOM 537 C C . SER A 1 68 ? -2.472 -7.794 -12.443 1.00 95.19 68 SER A C 1
ATOM 539 O O . SER A 1 68 ? -1.541 -8.467 -12.001 1.00 95.19 68 SER A O 1
ATOM 541 N N . THR A 1 69 ? -3.249 -7.063 -11.643 1.00 97.56 69 THR A N 1
ATOM 542 C CA . THR A 1 69 ? -3.084 -7.020 -10.189 1.00 97.56 69 THR A CA 1
ATOM 543 C C . THR A 1 69 ? -3.758 -8.217 -9.539 1.00 97.56 69 THR A C 1
ATOM 545 O O . THR A 1 69 ? -4.954 -8.449 -9.693 1.00 97.56 69 THR A O 1
ATOM 548 N N . VAL A 1 70 ? -2.985 -8.950 -8.740 1.00 97.88 70 VAL A N 1
ATOM 549 C CA . VAL A 1 70 ? -3.507 -9.973 -7.831 1.00 97.88 70 VAL A CA 1
ATOM 550 C C . VAL A 1 70 ? -3.571 -9.372 -6.435 1.00 97.88 70 VAL A C 1
ATOM 552 O O . VAL A 1 70 ? -2.568 -8.877 -5.923 1.00 97.88 70 VAL A O 1
ATOM 555 N N . VAL A 1 71 ? -4.751 -9.417 -5.822 1.00 96.88 71 VAL A N 1
ATOM 556 C CA . VAL A 1 71 ? -4.996 -8.839 -4.498 1.00 96.88 71 VAL A CA 1
ATOM 557 C C . VAL A 1 71 ? -5.096 -9.952 -3.468 1.00 96.88 71 VAL A C 1
ATOM 559 O O . VAL A 1 71 ? -5.777 -10.954 -3.675 1.00 96.88 71 VAL A O 1
ATOM 562 N N . THR A 1 72 ? -4.436 -9.745 -2.335 1.00 96.19 72 THR A N 1
ATOM 563 C CA . THR A 1 72 ? -4.661 -10.525 -1.118 1.00 96.19 72 THR A CA 1
ATOM 564 C C . THR A 1 72 ? -5.046 -9.567 -0.002 1.00 96.19 72 THR A C 1
ATOM 566 O O . THR A 1 72 ? -4.631 -8.408 0.004 1.00 96.19 72 THR A O 1
ATOM 569 N N . HIS A 1 73 ? -5.890 -10.034 0.909 1.00 95.44 73 HIS A N 1
ATOM 570 C CA . HIS A 1 73 ? -6.447 -9.236 1.992 1.00 95.44 73 HIS A CA 1
ATOM 571 C C . HIS A 1 73 ? -6.476 -10.076 3.265 1.00 95.44 73 HIS A C 1
ATOM 573 O O . HIS A 1 73 ? -6.768 -11.272 3.213 1.00 95.44 73 HIS A O 1
ATOM 579 N N . ALA A 1 74 ? -6.146 -9.452 4.392 1.00 95.06 74 ALA A N 1
ATOM 580 C CA . ALA A 1 74 ? -6.213 -10.079 5.700 1.00 95.06 74 ALA A CA 1
ATOM 581 C C . ALA A 1 74 ? -6.647 -9.041 6.748 1.00 95.06 74 ALA A C 1
ATOM 583 O O . ALA A 1 74 ? -5.963 -8.027 6.905 1.00 95.06 74 ALA A O 1
ATOM 584 N N . PRO A 1 75 ? -7.752 -9.267 7.481 1.00 96.00 75 PRO A N 1
ATOM 585 C CA . PRO A 1 75 ? -8.077 -8.460 8.651 1.00 96.00 75 PRO A CA 1
ATOM 586 C C . PRO A 1 75 ? -7.099 -8.761 9.796 1.00 96.00 75 PRO A C 1
ATOM 588 O O . PRO A 1 75 ? -6.462 -9.817 9.823 1.00 96.00 75 PRO A O 1
ATOM 591 N N . THR A 1 76 ? -7.038 -7.887 10.805 1.00 94.56 76 THR A N 1
ATOM 592 C CA . THR A 1 76 ? -6.245 -8.106 12.031 1.00 94.56 76 THR A CA 1
ATOM 593 C C . THR A 1 76 ? -6.540 -9.469 12.660 1.00 94.56 76 THR A C 1
ATOM 595 O O . THR A 1 76 ? -5.633 -10.147 13.142 1.00 94.56 76 THR A O 1
ATOM 598 N N . ASP A 1 77 ? -7.800 -9.904 12.603 1.00 93.81 77 ASP A N 1
ATOM 599 C CA . ASP A 1 77 ? -8.226 -11.154 13.220 1.00 93.81 77 ASP A CA 1
ATOM 600 C C . ASP A 1 77 ? -7.676 -12.416 12.545 1.00 93.81 77 ASP A C 1
ATOM 602 O O . ASP A 1 77 ? -7.556 -13.460 13.185 1.00 93.81 77 ASP A O 1
ATOM 606 N N . ALA A 1 78 ? -7.255 -12.326 11.280 1.00 95.38 78 ALA A N 1
ATOM 607 C CA . ALA A 1 78 ? -6.596 -13.440 10.600 1.00 95.38 78 ALA A CA 1
ATOM 608 C C . ALA A 1 78 ? -5.273 -13.831 11.284 1.00 95.38 78 ALA A C 1
ATOM 610 O O . ALA A 1 78 ? -4.834 -14.973 11.173 1.00 95.38 78 ALA A O 1
ATOM 611 N N . ASN A 1 79 ? -4.664 -12.908 12.039 1.00 94.25 79 ASN A N 1
ATOM 612 C CA . ASN A 1 79 ? -3.449 -13.140 12.813 1.00 94.25 79 ASN A CA 1
ATOM 613 C C . ASN A 1 79 ? -3.725 -13.392 14.310 1.00 94.25 79 ASN A C 1
ATOM 615 O O . ASN A 1 79 ? -2.802 -13.333 15.122 1.00 94.25 79 ASN A O 1
ATOM 619 N N . ARG A 1 80 ? -4.978 -13.674 14.707 1.00 94.56 80 ARG A N 1
ATOM 620 C CA . ARG A 1 80 ? -5.397 -13.826 16.115 1.00 94.56 80 ARG A CA 1
ATOM 621 C C . ARG A 1 80 ? -4.512 -14.777 16.918 1.00 94.56 80 ARG A C 1
ATOM 623 O O . ARG A 1 80 ? -4.211 -14.483 18.068 1.00 94.56 80 ARG A O 1
ATOM 630 N N . ALA A 1 81 ? -4.077 -15.887 16.319 1.00 95.62 81 ALA A N 1
ATOM 631 C CA . ALA A 1 81 ? -3.221 -16.878 16.978 1.00 95.62 81 ALA A CA 1
ATOM 632 C C . ALA A 1 81 ? -1.877 -16.306 17.472 1.00 95.62 81 ALA A C 1
ATOM 634 O O . ALA A 1 81 ? -1.263 -16.876 18.371 1.00 95.62 81 ALA A O 1
ATOM 635 N N . TYR A 1 82 ? -1.437 -15.181 16.905 1.00 96.00 82 TYR A N 1
ATOM 636 C CA . TYR A 1 82 ? -0.171 -14.516 17.215 1.00 96.00 82 TYR A CA 1
ATOM 637 C C . TYR A 1 82 ? -0.361 -13.147 17.881 1.00 96.00 82 TYR A C 1
ATOM 639 O O . TYR A 1 82 ? 0.612 -12.422 18.092 1.00 96.00 82 TYR A O 1
ATOM 647 N N . LEU A 1 83 ? -1.598 -12.777 18.221 1.00 96.00 83 LEU A N 1
ATOM 648 C CA . LEU A 1 83 ? -1.928 -11.518 18.878 1.00 96.00 83 LEU A CA 1
ATOM 649 C C . LEU A 1 83 ? -2.369 -11.771 20.319 1.00 96.00 83 LEU A C 1
ATOM 651 O O . LEU A 1 83 ? -3.055 -12.745 20.623 1.00 96.00 83 LEU A O 1
ATOM 655 N N . ALA A 1 84 ? -1.999 -10.863 21.223 1.00 97.56 84 ALA A N 1
ATOM 656 C CA . ALA A 1 84 ? -2.478 -10.924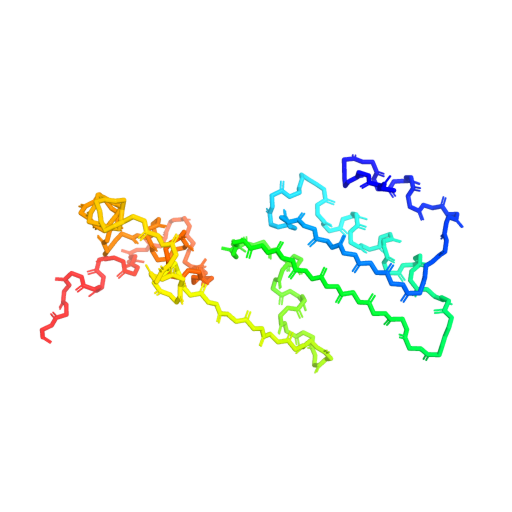 22.596 1.00 97.56 84 ALA A CA 1
ATOM 657 C C . ALA A 1 84 ? -4.007 -10.760 22.624 1.00 97.56 84 ALA A C 1
ATOM 659 O O . ALA A 1 84 ? -4.543 -9.813 22.045 1.00 97.56 84 ALA A O 1
ATOM 660 N N . ALA A 1 85 ? -4.709 -11.646 23.337 1.00 96.69 85 ALA A N 1
ATOM 661 C CA . ALA A 1 85 ? -6.168 -11.580 23.452 1.00 96.69 85 ALA A CA 1
ATOM 662 C C . ALA A 1 85 ? -6.642 -10.214 23.982 1.00 96.69 85 ALA A C 1
ATOM 664 O O . ALA A 1 85 ? -7.550 -9.611 23.418 1.00 96.69 85 ALA A O 1
ATOM 665 N N . SER A 1 86 ? -5.939 -9.671 24.980 1.00 97.62 86 SER A N 1
ATOM 666 C CA . SER A 1 86 ? -6.219 -8.346 25.542 1.00 97.62 86 SER A CA 1
ATOM 667 C C . SER A 1 86 ? -6.042 -7.207 24.535 1.00 97.62 86 SER A C 1
ATOM 669 O O . SER A 1 86 ? -6.787 -6.232 24.582 1.00 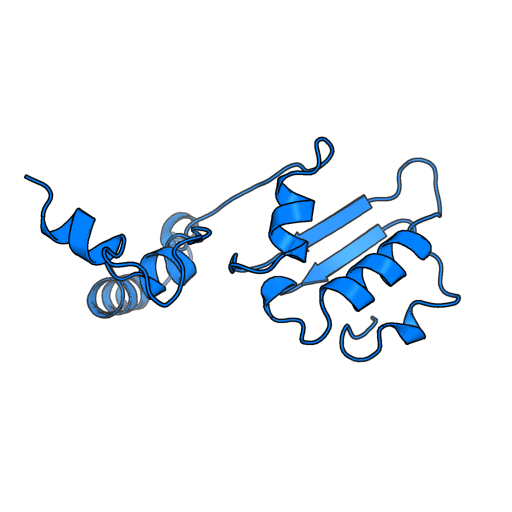97.62 86 SER A O 1
ATOM 671 N N . PHE A 1 87 ? -5.092 -7.317 23.600 1.00 97.00 87 PHE A N 1
ATOM 672 C CA . PHE A 1 87 ? -4.938 -6.338 22.524 1.00 97.00 87 PHE A CA 1
ATOM 673 C C . PHE A 1 87 ? -6.160 -6.357 21.606 1.00 97.00 87 PHE A C 1
ATOM 675 O O . PHE A 1 87 ? -6.733 -5.302 21.344 1.00 97.00 87 PHE A O 1
ATOM 682 N N . LEU A 1 88 ? -6.592 -7.547 21.172 1.00 96.31 88 LEU A N 1
ATOM 683 C CA . LEU A 1 88 ? -7.766 -7.707 20.311 1.00 96.31 88 LEU A CA 1
ATOM 684 C C . LEU A 1 88 ? -9.038 -7.175 20.976 1.00 96.31 88 LEU A C 1
ATOM 686 O O . LEU A 1 88 ? -9.793 -6.439 20.346 1.00 96.31 88 LEU A O 1
ATOM 690 N N . GLU A 1 89 ? -9.247 -7.489 22.254 1.00 96.75 89 GLU A N 1
ATOM 691 C CA . GLU A 1 89 ? -10.370 -6.965 23.038 1.00 96.75 89 GLU A CA 1
ATOM 692 C C . GLU A 1 89 ? -10.352 -5.435 23.097 1.00 96.75 89 GLU A C 1
ATOM 694 O O . GLU A 1 89 ? -11.373 -4.794 22.846 1.00 96.75 89 GLU A O 1
ATOM 699 N N . GLN A 1 90 ? -9.191 -4.832 23.364 1.00 97.19 90 GLN A N 1
ATOM 700 C CA . GLN A 1 90 ? -9.056 -3.379 23.461 1.00 97.19 90 GLN A CA 1
ATOM 701 C C . GLN A 1 90 ? -9.290 -2.673 22.125 1.00 97.19 90 GLN A C 1
ATOM 703 O O . GLN A 1 90 ? -10.027 -1.683 22.080 1.00 97.19 90 GLN A O 1
ATOM 708 N N . VAL A 1 91 ? -8.684 -3.151 21.033 1.00 96.19 91 VAL A N 1
ATOM 709 C CA . VAL A 1 91 ? -8.865 -2.514 19.720 1.00 96.19 91 VAL A CA 1
ATOM 710 C C . VAL A 1 91 ? -10.287 -2.701 19.206 1.00 96.19 91 VAL A C 1
ATOM 712 O O . VAL A 1 91 ? -10.854 -1.758 18.655 1.00 96.19 91 VAL A O 1
ATOM 715 N N . GLN A 1 92 ? -10.903 -3.858 19.457 1.00 95.12 92 GLN A N 1
ATOM 716 C CA . GLN A 1 92 ? -12.294 -4.104 19.096 1.00 95.12 92 GLN A CA 1
ATOM 717 C C . GLN A 1 92 ? -13.247 -3.224 19.909 1.00 95.12 92 GLN A C 1
ATOM 719 O O . GLN A 1 92 ? -14.145 -2.620 19.330 1.00 95.12 92 GLN A O 1
ATOM 724 N N . ALA A 1 93 ? -13.049 -3.097 21.224 1.00 95.50 93 ALA A N 1
ATOM 725 C CA . ALA A 1 93 ? -13.883 -2.243 22.068 1.00 95.50 93 ALA A CA 1
ATOM 726 C C . ALA A 1 93 ? -13.776 -0.759 21.684 1.00 95.50 93 ALA A C 1
ATOM 728 O O . ALA A 1 93 ? -14.756 -0.024 21.769 1.00 95.50 93 ALA A O 1
ATOM 729 N N . ARG A 1 94 ? -12.587 -0.310 21.260 1.00 94.31 94 ARG A N 1
ATOM 730 C CA . ARG A 1 94 ? -12.335 1.098 20.935 1.00 94.31 94 ARG A CA 1
ATOM 731 C C . ARG A 1 94 ? -12.730 1.487 19.513 1.00 94.31 94 ARG A C 1
ATOM 733 O O . ARG A 1 94 ? -13.205 2.600 19.309 1.00 94.31 94 ARG A O 1
ATOM 740 N N . TYR A 1 95 ? -12.475 0.618 18.539 1.00 93.25 95 TYR A N 1
ATOM 741 C CA . TYR A 1 95 ? -12.588 0.951 17.116 1.00 93.25 95 TYR A CA 1
ATOM 742 C C . TYR A 1 95 ? -13.591 0.075 16.362 1.00 93.25 95 TYR A C 1
ATOM 744 O O . TYR A 1 95 ? -13.928 0.396 15.220 1.00 93.25 95 TYR A O 1
ATOM 752 N N . GLY A 1 96 ? -14.092 -1.005 16.964 1.00 91.38 96 GLY A N 1
ATOM 753 C CA . GLY A 1 96 ? -15.089 -1.879 16.351 1.00 91.38 96 GLY A CA 1
ATOM 754 C C . GLY A 1 96 ? -16.336 -1.111 15.910 1.00 91.38 96 GLY A C 1
ATOM 755 O O . GLY A 1 96 ? -16.815 -0.226 16.613 1.00 91.38 96 GLY A O 1
ATOM 756 N N . GLY A 1 97 ? -16.835 -1.416 14.710 1.00 86.00 97 GLY A N 1
ATOM 757 C CA . GLY A 1 97 ? -18.007 -0.748 14.127 1.00 86.00 97 GLY A CA 1
ATOM 758 C C . GLY A 1 97 ? -17.780 0.701 13.668 1.00 86.00 97 GLY A C 1
ATOM 759 O O . GLY A 1 97 ? -18.696 1.316 13.133 1.00 86.00 97 GLY A O 1
ATOM 760 N N . THR A 1 98 ? -16.577 1.260 13.838 1.00 88.94 98 THR A N 1
ATOM 761 C CA . THR A 1 98 ? -16.236 2.599 13.333 1.00 88.94 98 THR A CA 1
ATOM 762 C C . THR A 1 98 ? -15.627 2.530 11.931 1.00 88.94 98 THR A C 1
ATOM 764 O O . THR A 1 98 ? -15.058 1.511 11.542 1.00 88.94 98 THR A O 1
ATOM 767 N N . ALA A 1 99 ? -15.654 3.643 11.190 1.00 86.94 99 ALA A N 1
ATOM 768 C CA . ALA A 1 99 ? -14.946 3.753 9.910 1.00 86.94 99 ALA A CA 1
ATOM 769 C C . ALA A 1 99 ? -13.430 3.513 10.064 1.00 86.94 99 ALA A C 1
ATOM 771 O O . ALA A 1 99 ? -12.821 2.810 9.264 1.00 86.94 99 ALA A O 1
ATOM 772 N N . MET A 1 100 ? -12.826 4.022 11.144 1.00 89.44 100 MET A N 1
ATOM 773 C CA . MET A 1 100 ? -11.414 3.766 11.442 1.00 89.44 100 MET A CA 1
ATOM 774 C C . MET A 1 100 ? -11.150 2.274 11.683 1.00 89.44 100 MET A C 1
ATOM 776 O O . MET A 1 100 ? -10.163 1.752 11.185 1.00 89.44 100 MET A O 1
ATOM 780 N N . GLY A 1 101 ? -12.038 1.564 12.384 1.00 92.62 101 GLY A N 1
ATOM 781 C CA . GLY A 1 101 ? -11.927 0.115 12.563 1.00 92.62 101 GLY A CA 1
ATOM 782 C C . GLY A 1 101 ? -12.131 -0.670 11.267 1.00 92.62 101 GLY A C 1
ATOM 783 O O . GLY A 1 101 ? -11.416 -1.637 11.020 1.00 92.62 101 GLY A O 1
ATOM 784 N N . ALA A 1 102 ? -13.054 -0.248 10.402 1.00 92.25 102 ALA A N 1
ATOM 785 C CA . ALA A 1 102 ? -13.226 -0.855 9.084 1.00 92.25 102 ALA A CA 1
ATOM 786 C C . ALA A 1 102 ? -11.951 -0.728 8.227 1.00 92.25 102 ALA A C 1
ATOM 788 O O . ALA A 1 102 ? -11.556 -1.684 7.565 1.00 92.25 102 ALA A O 1
ATOM 789 N N . GLN A 1 103 ? -11.250 0.404 8.296 1.00 93.12 103 GLN A N 1
ATOM 790 C CA . GLN A 1 103 ? -9.977 0.573 7.598 1.00 93.12 103 GLN A CA 1
ATOM 791 C C . GLN A 1 103 ? -8.823 -0.174 8.289 1.00 93.12 103 GLN A C 1
ATOM 793 O O . GLN A 1 103 ? -8.171 -1.009 7.673 1.00 93.12 103 GLN A O 1
ATOM 798 N N . GLU A 1 104 ? -8.567 0.103 9.568 1.00 93.69 104 GLU A N 1
ATOM 799 C CA . GLU A 1 104 ? -7.352 -0.344 10.265 1.00 93.69 104 GLU A CA 1
ATOM 800 C C . GLU A 1 104 ? -7.443 -1.784 10.793 1.00 93.69 104 GLU A C 1
ATOM 802 O O . GLU A 1 104 ? -6.432 -2.478 10.844 1.00 93.69 104 GLU A O 1
ATOM 807 N N . LEU A 1 105 ? -8.636 -2.258 11.175 1.00 95.06 105 LEU A N 1
ATOM 808 C CA . LEU A 1 105 ? -8.823 -3.629 11.675 1.00 95.06 105 LEU A CA 1
ATOM 809 C C . LEU A 1 105 ? -9.285 -4.580 10.578 1.00 95.06 105 LEU A C 1
ATOM 811 O O . LEU A 1 105 ? -8.840 -5.726 10.519 1.00 95.06 105 LEU A O 1
ATOM 815 N N . GLN A 1 106 ? -10.200 -4.122 9.724 1.00 95.00 106 GLN A N 1
ATOM 816 C CA . GLN A 1 106 ? -10.761 -4.952 8.660 1.00 95.00 106 GLN A CA 1
ATOM 817 C C . GLN A 1 106 ? -10.039 -4.775 7.327 1.00 95.00 106 GLN A C 1
ATOM 819 O O . GLN A 1 106 ? -10.325 -5.533 6.411 1.00 95.00 106 GLN A O 1
ATOM 824 N N . GLY A 1 107 ? -9.111 -3.822 7.183 1.00 93.88 107 GLY A N 1
ATOM 825 C CA . GLY A 1 107 ? -8.378 -3.612 5.932 1.00 93.88 107 GLY A CA 1
ATOM 826 C C . GLY A 1 107 ? -9.288 -3.240 4.759 1.00 93.88 107 GLY A C 1
ATOM 827 O O . GLY A 1 107 ? -9.006 -3.633 3.630 1.00 93.88 107 GLY A O 1
ATOM 828 N N . LEU A 1 108 ? -10.415 -2.570 5.013 1.00 93.38 108 LEU A N 1
ATOM 829 C CA . LEU A 1 108 ? -11.381 -2.212 3.977 1.00 93.38 108 LEU A CA 1
ATOM 830 C C . LEU A 1 108 ? -11.020 -0.869 3.344 1.00 93.38 108 LEU A C 1
ATOM 832 O O . LEU A 1 108 ? -10.776 0.117 4.038 1.00 93.38 108 LEU A O 1
ATOM 836 N N . LEU A 1 109 ? -11.038 -0.823 2.010 1.00 91.94 109 LEU A N 1
ATOM 837 C CA . LEU A 1 109 ? -10.943 0.427 1.267 1.00 91.94 109 LEU A CA 1
ATOM 838 C C . LEU A 1 109 ? -12.281 1.164 1.363 1.00 91.94 109 LEU A C 1
ATOM 840 O O . LEU A 1 109 ? -13.239 0.820 0.673 1.00 91.94 109 LEU A O 1
ATOM 844 N N . LEU A 1 110 ? -12.342 2.183 2.215 1.00 88.62 110 LEU A N 1
ATOM 845 C CA . LEU A 1 110 ? -13.520 3.035 2.335 1.00 88.62 110 LEU A CA 1
ATOM 846 C C . LEU A 1 110 ? -13.470 4.133 1.270 1.00 88.62 110 LEU A C 1
ATOM 848 O O . LEU A 1 110 ? -12.583 4.985 1.285 1.00 88.62 110 LEU A O 1
ATOM 852 N N . GLU A 1 111 ? -14.415 4.109 0.332 1.00 78.38 111 GLU A N 1
ATOM 853 C CA . GLU A 1 111 ? -14.490 5.102 -0.746 1.00 78.38 111 GLU A CA 1
ATOM 854 C C . GLU A 1 111 ? -15.372 6.315 -0.410 1.00 78.38 111 GLU A C 1
ATOM 856 O O . GLU A 1 111 ? -15.344 7.298 -1.155 1.00 78.38 111 GLU A O 1
ATOM 861 N N . ASP A 1 112 ? -16.103 6.269 0.711 1.00 66.75 112 ASP A N 1
ATOM 862 C CA . ASP A 1 112 ? -17.000 7.340 1.154 1.00 66.75 112 ASP A CA 1
ATOM 863 C C . ASP A 1 112 ? -16.258 8.674 1.321 1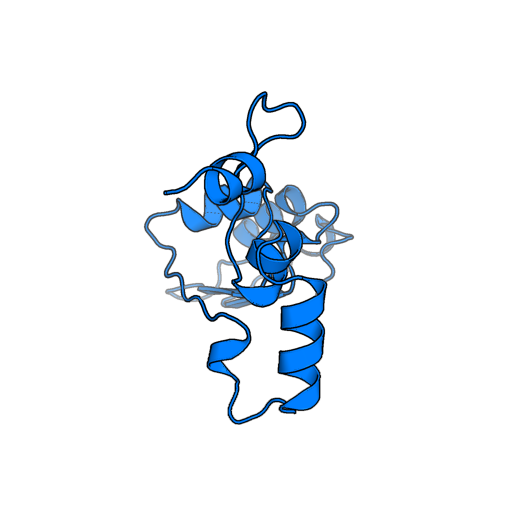.00 6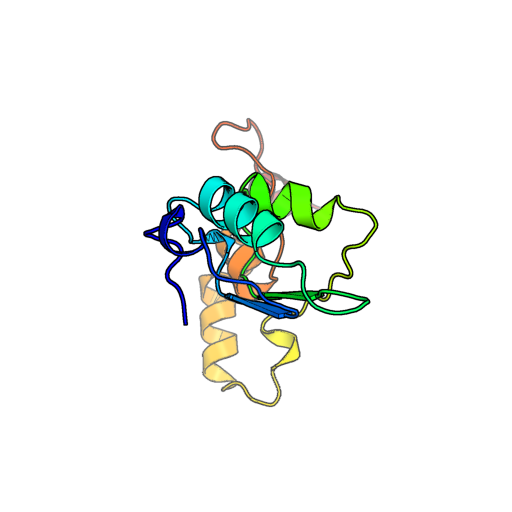6.75 112 ASP A C 1
ATOM 865 O O . ASP A 1 112 ? -15.176 8.770 1.907 1.00 66.75 112 ASP A O 1
ATOM 869 N N . VAL A 1 113 ? -16.868 9.724 0.777 1.00 60.19 113 VAL A N 1
ATOM 870 C CA . VAL A 1 113 ? -16.267 11.049 0.606 1.00 60.19 113 VAL A CA 1
ATOM 871 C C . VAL A 1 113 ? -16.626 11.957 1.783 1.00 60.19 113 VAL A C 1
ATOM 873 O O . VAL A 1 113 ? -17.768 11.982 2.246 1.00 60.19 113 VAL A O 1
ATOM 876 N N . ALA A 1 114 ? -15.669 12.772 2.235 1.00 47.88 114 ALA A N 1
ATOM 877 C CA . ALA A 1 114 ? -15.944 13.865 3.164 1.00 47.88 114 ALA A CA 1
ATOM 878 C C . ALA A 1 114 ? -17.019 14.808 2.578 1.00 47.88 114 ALA A C 1
ATOM 880 O O . ALA A 1 114 ? -16.798 15.432 1.543 1.00 47.88 114 ALA A O 1
ATOM 881 N N . GLY A 1 115 ? -18.183 14.895 3.233 1.00 53.16 115 GLY A N 1
ATOM 882 C CA . GLY A 1 115 ? -19.344 15.671 2.768 1.00 53.16 115 GLY A CA 1
ATOM 883 C C . GLY A 1 115 ? -20.530 14.834 2.273 1.00 53.16 115 GLY A C 1
ATOM 884 O O . GLY A 1 115 ? -21.535 15.403 1.851 1.00 53.16 115 GLY A O 1
ATOM 885 N N . ALA A 1 116 ? -20.448 13.503 2.334 1.00 68.31 116 ALA A N 1
ATOM 886 C CA . ALA A 1 116 ? -21.591 12.645 2.055 1.00 68.31 116 ALA A CA 1
ATOM 887 C C . ALA A 1 116 ? -22.740 12.901 3.054 1.00 68.31 116 ALA A C 1
ATOM 889 O O . ALA A 1 116 ? -22.523 12.962 4.265 1.00 68.31 116 ALA A O 1
ATOM 890 N N . LEU A 1 117 ? -23.971 13.033 2.539 1.00 69.44 117 LEU A N 1
ATOM 891 C CA . LEU A 1 117 ? -25.193 13.187 3.348 1.00 69.44 117 LEU A CA 1
ATOM 892 C C . LEU A 1 117 ? -25.454 11.968 4.249 1.00 69.44 117 LEU A C 1
ATOM 894 O O . LEU A 1 117 ? -26.104 12.090 5.284 1.00 69.44 117 LEU A O 1
ATOM 898 N N . TRP A 1 118 ? -24.918 10.811 3.862 1.00 69.75 118 TRP A N 1
ATOM 899 C CA . TRP A 1 118 ? -24.962 9.568 4.617 1.00 69.75 118 TRP A CA 1
ATOM 900 C C . TRP A 1 118 ? -23.563 8.973 4.669 1.00 69.75 118 TRP A C 1
ATOM 902 O O . TRP A 1 118 ? -22.840 8.989 3.676 1.00 69.75 118 TRP A O 1
ATOM 912 N N . THR A 1 119 ? -23.186 8.453 5.831 1.00 67.81 119 THR A N 1
ATOM 913 C CA . THR A 1 119 ? -21.934 7.719 6.015 1.00 67.81 119 THR A CA 1
ATOM 914 C C . THR A 1 119 ? -22.247 6.236 6.153 1.00 67.81 119 THR A C 1
ATOM 916 O O . THR A 1 119 ? -23.308 5.882 6.673 1.00 67.81 119 THR A O 1
ATOM 919 N N . THR A 1 120 ? -21.318 5.361 5.763 1.00 70.56 120 THR A N 1
ATOM 920 C CA . THR A 1 120 ? -21.441 3.914 6.022 1.00 70.56 120 THR A CA 1
ATOM 921 C C . THR A 1 120 ? -21.818 3.624 7.484 1.00 70.56 120 THR A C 1
ATOM 923 O O . THR A 1 120 ? -22.705 2.822 7.746 1.00 70.56 120 THR A O 1
ATOM 926 N N . ALA A 1 121 ? -21.240 4.346 8.451 1.00 65.31 121 ALA A N 1
ATOM 927 C CA . ALA A 1 121 ? -21.588 4.193 9.866 1.00 65.31 121 ALA A CA 1
ATOM 928 C C . ALA A 1 121 ? -23.050 4.571 10.186 1.00 65.31 121 ALA A C 1
ATOM 930 O O . ALA A 1 121 ? -23.696 3.889 10.977 1.00 65.31 121 ALA A O 1
ATOM 931 N N . ALA A 1 122 ? -23.584 5.634 9.573 1.00 76.19 122 ALA A N 1
ATOM 932 C CA . ALA A 1 122 ? -24.987 6.020 9.736 1.00 76.19 122 ALA A CA 1
ATOM 933 C C . ALA A 1 122 ? -25.946 4.973 9.145 1.00 76.19 122 ALA A C 1
ATOM 935 O O . ALA A 1 122 ? -27.018 4.744 9.701 1.00 76.19 122 ALA A O 1
ATOM 936 N N . LEU A 1 123 ? -25.553 4.327 8.045 1.00 78.88 123 LEU A N 1
ATOM 937 C CA . LEU A 1 123 ? -26.324 3.247 7.431 1.00 78.88 123 LEU A CA 1
ATOM 938 C C . LEU A 1 123 ? -26.276 1.964 8.270 1.00 78.88 123 LEU A C 1
ATOM 940 O O . LEU A 1 123 ? -27.322 1.369 8.516 1.00 78.88 123 LEU A O 1
ATOM 944 N N . GLU A 1 124 ? -25.104 1.571 8.773 1.00 78.75 124 GLU A N 1
ATOM 945 C CA . GLU A 1 124 ? -24.970 0.382 9.628 1.00 78.75 124 GLU A CA 1
ATOM 946 C C . GLU A 1 124 ? -25.703 0.537 10.967 1.00 78.75 124 GLU A C 1
ATOM 948 O O . GLU A 1 124 ? -26.318 -0.411 11.446 1.00 78.75 124 GLU A O 1
ATOM 953 N N . ALA A 1 125 ? -25.726 1.739 11.551 1.00 75.12 125 ALA A N 1
ATOM 954 C CA . ALA A 1 125 ? -26.500 2.006 12.765 1.00 75.12 125 ALA A CA 1
ATOM 955 C C . ALA A 1 125 ? -28.025 1.891 12.559 1.00 75.12 125 ALA A C 1
ATOM 957 O O . ALA A 1 125 ? -28.758 1.677 13.523 1.00 75.12 125 ALA A O 1
ATOM 958 N N . GLY A 1 126 ? -28.506 2.054 11.322 1.00 78.88 126 GLY A N 1
ATOM 959 C CA . GLY A 1 126 ? -29.923 1.971 10.957 1.00 78.88 126 GLY A CA 1
ATOM 960 C C . GLY A 1 126 ? -30.368 0.601 10.445 1.00 78.88 126 GLY A C 1
ATOM 961 O O . GLY A 1 126 ? -31.503 0.464 9.986 1.00 78.88 126 GLY A O 1
ATOM 962 N N . ARG A 1 127 ? -29.489 -0.402 10.471 1.00 74.69 127 ARG A N 1
ATOM 963 C CA . ARG A 1 127 ? -29.759 -1.728 9.921 1.00 74.69 127 ARG A CA 1
ATOM 964 C C . ARG A 1 127 ? -30.565 -2.576 10.920 1.00 74.69 127 ARG A C 1
ATOM 966 O O . ARG A 1 127 ? -30.097 -2.824 12.028 1.00 74.69 127 ARG A O 1
ATOM 973 N N . LEU A 1 128 ? -31.778 -2.978 10.517 1.00 67.56 128 LEU A N 1
ATOM 974 C CA . LEU A 1 128 ? -32.693 -3.855 11.272 1.00 67.56 128 LEU A CA 1
ATOM 975 C C . LEU A 1 128 ? -32.295 -5.334 11.183 1.00 67.56 128 LEU A C 1
ATOM 977 O O . LEU A 1 128 ? -31.815 -5.751 10.102 1.00 67.56 128 LEU A O 1
#

Sequence (128 aa):
MFSAHNPASLRGPQFDAAWVDELAKWPKAEKAWDQLQFALRLGENPRQVVTTTPQNVAVLKDILKNPSTVVTHAPTDANRAYLAASFLEQVQARYGGTAMGAQELQGLLLEDVAGALWTTAALEAGRL